Protein AF-A0A316DUQ0-F1 (afdb_monomer_lite)

Sequence (111 aa):
MVVLRRIKASTLMETLVATVLIVIIFMISSMLLNNLFSNSITGNNQRIKEQLHRLQYEYGHHGIKLPYYQDTGDWQYSITKEKKESVNVVV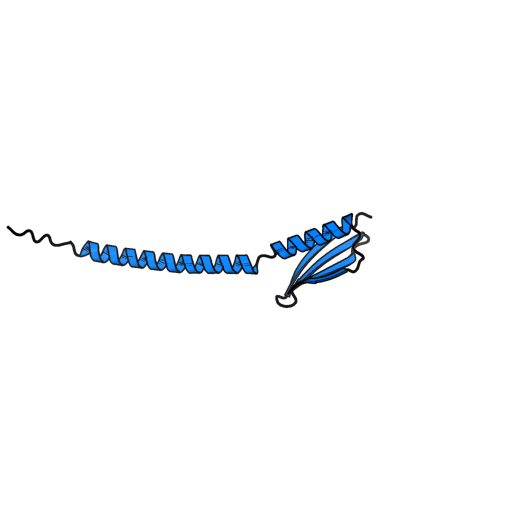FQAMNPITQESITKISVDEE

pLDDT: mean 75.35, std 13.16, range [40.62, 98.25]

Radius of gyration: 29.22 Å; chains: 1; bounding box: 46×26×102 Å

Secondary structure (DSSP, 8-state):
--------HHHHHHHHHHHHHHHHHHHHHHHHHHHHHHHHHHT-THHHHHHHHHHHHHHHHH-PPSSEEEEETTEEEEEEEEEETTEEEEEEEEE-TTT--EEEEEEE---

Foldseek 3Di:
DDDPPDDPVVVVVVVVVVVVVVVVVVVVVVVVVVVVVVCCVVVPCVVVVVVLVVVVVCCVPVPDDPQDWDDDPQKIWTWHWDQDPNFTKIKIKIARPVVRDIDIDIDGPPD

Organism: NCBI:txid429344

Structure (mmCIF, N/CA/C/O backbone):
data_AF-A0A316DUQ0-F1
#
_entry.id   AF-A0A316DUQ0-F1
#
loop_
_atom_site.group_PDB
_atom_site.id
_atom_site.type_symbol
_atom_site.label_atom_id
_atom_site.label_alt_id
_atom_site.label_comp_id
_atom_site.label_asym_id
_atom_site.label_entity_id
_atom_site.label_seq_id
_atom_site.pdbx_PDB_ins_code
_atom_site.Cartn_x
_atom_site.Cartn_y
_atom_site.Cartn_z
_atom_site.occupancy
_atom_site.B_iso_or_equiv
_atom_site.auth_seq_id
_atom_site.auth_comp_id
_atom_site.auth_asym_id
_atom_site.auth_atom_id
_atom_site.pdbx_PDB_model_num
ATOM 1 N N . MET A 1 1 ? 16.693 9.876 -69.306 1.00 46.62 1 MET A N 1
ATOM 2 C CA . MET A 1 1 ? 17.334 10.695 -68.255 1.00 46.62 1 MET A CA 1
ATOM 3 C C . MET A 1 1 ? 16.890 10.133 -66.915 1.00 46.62 1 MET A C 1
ATOM 5 O O . MET A 1 1 ? 15.761 10.361 -66.509 1.00 46.62 1 MET A O 1
ATOM 9 N N . VAL A 1 2 ? 17.704 9.265 -66.314 1.00 47.88 2 VAL A N 1
ATOM 10 C CA . VAL A 1 2 ? 17.322 8.511 -65.110 1.00 47.88 2 VAL A CA 1
ATOM 11 C C . VAL A 1 2 ? 17.927 9.213 -63.902 1.00 47.88 2 VAL A C 1
ATOM 13 O O . VAL A 1 2 ? 19.144 9.325 -63.776 1.00 47.88 2 VAL A O 1
ATOM 16 N N . VAL A 1 3 ? 17.058 9.746 -63.050 1.00 57.59 3 VAL A N 1
ATOM 17 C CA . VAL A 1 3 ? 17.424 10.499 -61.852 1.00 57.59 3 VAL A CA 1
ATOM 18 C C . VAL A 1 3 ? 17.877 9.515 -60.770 1.00 57.59 3 VAL A C 1
ATOM 20 O O . VAL A 1 3 ? 17.058 8.978 -60.032 1.00 57.59 3 VAL A O 1
ATOM 23 N N . LEU A 1 4 ? 19.187 9.287 -60.639 1.00 61.50 4 LEU A N 1
ATOM 24 C CA . LEU A 1 4 ? 19.752 8.700 -59.420 1.00 61.50 4 LEU A CA 1
ATOM 25 C C . LEU A 1 4 ? 19.886 9.794 -58.356 1.00 61.50 4 LEU A C 1
ATOM 27 O O . LEU A 1 4 ? 20.932 10.427 -58.202 1.00 61.50 4 LEU A O 1
ATOM 31 N N . ARG A 1 5 ? 18.805 10.034 -57.609 1.00 64.62 5 ARG A N 1
ATOM 32 C CA . ARG A 1 5 ? 18.829 10.918 -56.441 1.00 64.62 5 ARG A CA 1
ATOM 33 C C . ARG A 1 5 ? 19.463 10.155 -55.274 1.00 64.62 5 ARG A C 1
ATOM 35 O O . ARG A 1 5 ? 18.818 9.315 -54.656 1.00 64.62 5 ARG A O 1
ATOM 42 N N . ARG A 1 6 ? 20.743 10.422 -54.990 1.00 61.50 6 ARG A N 1
ATOM 43 C CA . ARG A 1 6 ? 21.452 9.858 -53.830 1.00 61.50 6 ARG A CA 1
ATOM 44 C C . ARG A 1 6 ? 20.740 10.299 -52.549 1.00 61.50 6 ARG A C 1
ATOM 46 O O . ARG A 1 6 ? 20.730 11.486 -52.226 1.00 61.50 6 ARG A O 1
ATOM 53 N N . ILE A 1 7 ? 20.136 9.355 -51.835 1.00 64.75 7 ILE A N 1
ATOM 54 C CA . ILE A 1 7 ? 19.629 9.590 -50.481 1.00 64.75 7 ILE A CA 1
ATOM 55 C C . ILE A 1 7 ? 20.858 9.921 -49.625 1.00 64.75 7 ILE A C 1
ATOM 57 O O . ILE A 1 7 ? 21.831 9.165 -49.631 1.00 64.75 7 ILE A O 1
ATOM 61 N N . LYS A 1 8 ? 20.880 11.085 -48.964 1.00 64.62 8 LYS A N 1
ATOM 62 C CA . LYS A 1 8 ? 22.001 11.457 -48.089 1.00 64.62 8 LYS A CA 1
ATOM 63 C C . LYS A 1 8 ? 22.088 10.410 -46.977 1.00 64.62 8 LYS A C 1
ATOM 65 O O . LYS A 1 8 ? 21.191 10.335 -46.151 1.00 64.62 8 LYS A O 1
ATOM 70 N N . ALA A 1 9 ? 23.178 9.646 -46.928 1.00 62.84 9 ALA A N 1
ATOM 71 C CA . ALA A 1 9 ? 23.422 8.636 -45.891 1.00 62.84 9 ALA A CA 1
ATOM 72 C C . ALA A 1 9 ? 23.324 9.196 -44.451 1.00 62.84 9 ALA A C 1
ATOM 74 O O . ALA A 1 9 ? 23.053 8.439 -43.523 1.00 62.84 9 ALA A O 1
ATOM 75 N N . SER A 1 10 ? 23.465 10.521 -44.285 1.00 67.88 10 SER A N 1
ATOM 76 C CA . SER A 1 10 ? 23.253 11.246 -43.021 1.00 67.88 10 SER A CA 1
ATOM 77 C C . SER A 1 10 ? 21.899 10.935 -42.376 1.00 67.88 10 SER A C 1
ATOM 79 O O . SER A 1 10 ? 21.850 10.623 -41.192 1.00 67.88 10 SER A O 1
ATOM 81 N N . THR A 1 11 ? 20.808 10.902 -43.154 1.00 79.19 11 THR A N 1
ATOM 82 C CA . THR A 1 11 ? 19.463 10.707 -42.585 1.00 79.19 11 THR A CA 1
ATOM 83 C C . THR A 1 11 ? 19.235 9.284 -42.079 1.00 79.19 11 THR A C 1
ATOM 85 O O . THR A 1 11 ? 18.452 9.088 -41.159 1.00 79.19 11 THR A O 1
ATOM 88 N N . LEU A 1 12 ? 19.927 8.279 -42.632 1.00 82.25 12 LEU A N 1
ATOM 89 C CA . LEU A 1 12 ? 19.794 6.892 -42.171 1.00 82.25 12 LEU A CA 1
ATOM 90 C C . LEU A 1 12 ? 20.389 6.729 -40.768 1.00 82.25 12 LEU A C 1
ATOM 92 O O . LEU A 1 12 ? 19.741 6.173 -39.883 1.00 82.25 12 LEU A O 1
ATOM 96 N N . MET A 1 13 ? 21.585 7.277 -40.550 1.00 87.06 13 MET A N 1
ATOM 97 C CA . MET A 1 13 ? 22.244 7.245 -39.243 1.00 87.06 13 MET A CA 1
ATOM 98 C C . MET A 1 13 ? 21.448 8.019 -38.188 1.00 87.06 13 MET A C 1
ATOM 100 O O . MET A 1 13 ? 21.289 7.535 -37.071 1.00 87.06 13 MET A O 1
ATOM 104 N N . GLU A 1 14 ? 20.880 9.170 -38.554 1.00 87.44 14 GLU A N 1
ATOM 105 C CA . GLU A 1 14 ? 20.006 9.956 -37.674 1.00 87.44 14 GLU A CA 1
ATOM 106 C C . GLU A 1 14 ? 18.750 9.168 -37.264 1.00 87.44 14 GLU A C 1
ATOM 108 O O . GLU A 1 14 ? 18.421 9.101 -36.078 1.00 87.44 14 GLU A O 1
ATOM 113 N N . THR A 1 15 ? 18.082 8.500 -38.215 1.00 90.06 15 THR A N 1
ATOM 114 C CA . THR A 1 15 ? 16.903 7.673 -37.902 1.00 90.06 15 THR A CA 1
ATOM 115 C C . THR A 1 15 ? 17.244 6.464 -37.038 1.00 90.06 15 THR A C 1
ATOM 117 O O . THR A 1 15 ? 16.493 6.146 -36.120 1.00 90.06 15 THR A O 1
ATOM 120 N N . LEU A 1 16 ? 18.396 5.826 -37.264 1.00 92.19 16 LEU A N 1
ATOM 121 C CA . LEU A 1 16 ? 18.847 4.694 -36.458 1.00 92.19 16 LEU A CA 1
ATOM 122 C C . LEU A 1 16 ? 19.057 5.129 -35.005 1.00 92.19 16 LEU A C 1
ATOM 124 O O . LEU A 1 16 ? 18.486 4.529 -34.095 1.00 92.19 16 LEU A O 1
ATOM 128 N N . VAL A 1 17 ? 19.796 6.217 -34.785 1.00 94.88 17 VAL A N 1
ATOM 129 C CA . VAL A 1 17 ? 20.030 6.755 -33.438 1.00 94.88 17 VAL A CA 1
ATOM 130 C C . VAL A 1 17 ? 18.709 7.102 -32.751 1.00 94.88 17 VAL A C 1
ATOM 132 O O . VAL A 1 17 ? 18.501 6.713 -31.603 1.00 94.88 17 VAL A O 1
ATOM 135 N N . ALA A 1 18 ? 17.781 7.753 -33.456 1.00 94.75 18 ALA A N 1
ATOM 136 C CA . ALA A 1 18 ? 16.466 8.078 -32.909 1.00 94.75 18 ALA A CA 1
ATOM 137 C C . ALA A 1 18 ? 15.683 6.821 -32.488 1.00 94.75 18 ALA A C 1
ATOM 139 O O . ALA A 1 18 ? 15.123 6.785 -31.393 1.00 94.75 18 ALA A O 1
ATOM 140 N N . THR A 1 19 ? 15.680 5.765 -33.309 1.00 95.50 19 THR A N 1
ATOM 141 C CA . THR A 1 19 ? 14.996 4.508 -32.957 1.00 95.50 19 THR A CA 1
ATOM 142 C C . THR A 1 19 ? 15.608 3.830 -31.733 1.00 95.50 19 THR A C 1
ATOM 144 O O . THR A 1 19 ? 14.869 3.352 -30.876 1.00 95.50 19 THR A O 1
ATOM 147 N N . VAL A 1 20 ? 16.936 3.852 -31.588 1.00 96.94 20 VAL A N 1
ATOM 148 C CA . VAL A 1 20 ? 17.621 3.301 -30.409 1.00 96.94 20 VAL A CA 1
ATOM 149 C C . VAL A 1 20 ? 17.248 4.082 -29.149 1.00 96.94 20 VAL A C 1
ATOM 151 O O . VAL A 1 20 ? 16.931 3.477 -28.127 1.00 96.94 20 VAL A O 1
ATOM 154 N N . LEU A 1 21 ? 17.210 5.415 -29.227 1.00 97.44 21 LEU A N 1
ATOM 155 C CA . LEU A 1 21 ? 16.780 6.255 -28.107 1.00 97.44 21 LEU A CA 1
ATOM 156 C C . LEU A 1 21 ? 15.334 5.963 -27.695 1.00 97.44 21 LEU A C 1
ATOM 158 O O . LEU A 1 21 ? 15.059 5.832 -26.504 1.00 97.44 21 LEU A O 1
ATOM 162 N N . ILE A 1 22 ? 14.425 5.798 -28.659 1.00 97.19 22 ILE A N 1
ATOM 163 C CA . ILE A 1 22 ? 13.027 5.442 -28.383 1.00 97.19 22 ILE A CA 1
ATOM 164 C C . ILE A 1 22 ? 12.953 4.101 -27.641 1.00 97.19 22 ILE A C 1
ATOM 166 O O . ILE A 1 22 ? 12.278 4.010 -26.617 1.00 97.19 22 ILE A O 1
ATOM 170 N N . VAL A 1 23 ? 13.682 3.078 -28.099 1.00 97.88 23 VAL A N 1
ATOM 171 C CA . VAL A 1 23 ? 13.708 1.756 -27.447 1.00 97.88 23 VAL A CA 1
ATOM 172 C C . VAL A 1 23 ? 14.229 1.846 -26.008 1.00 97.88 23 VAL A C 1
ATOM 174 O O . VAL A 1 23 ? 13.637 1.249 -25.108 1.00 97.88 23 VAL A O 1
ATOM 177 N N . ILE A 1 24 ? 15.289 2.623 -25.767 1.00 98.25 24 ILE A N 1
ATOM 178 C CA . ILE A 1 24 ? 15.845 2.835 -24.420 1.00 98.25 24 ILE A CA 1
ATOM 179 C C . ILE A 1 24 ? 14.814 3.504 -23.506 1.00 98.25 24 ILE A C 1
ATOM 181 O O . ILE A 1 24 ? 14.605 3.046 -22.382 1.00 98.25 24 ILE A O 1
ATOM 185 N N . ILE A 1 25 ? 14.136 4.550 -23.985 1.00 98.19 25 ILE A N 1
ATOM 186 C CA . ILE A 1 25 ? 13.104 5.245 -23.208 1.00 98.19 25 ILE A CA 1
ATOM 187 C C . ILE A 1 25 ? 11.971 4.280 -22.854 1.00 98.19 25 ILE A C 1
ATOM 189 O O . ILE A 1 25 ? 11.601 4.194 -21.687 1.00 98.19 25 ILE A O 1
ATOM 193 N N . PHE A 1 26 ? 11.470 3.498 -23.815 1.00 98.06 26 PHE A N 1
ATOM 194 C CA . PHE A 1 26 ? 10.421 2.507 -23.553 1.00 98.06 26 PHE A CA 1
ATOM 195 C C . PHE A 1 26 ? 10.846 1.455 -22.528 1.00 98.06 26 PHE A C 1
ATOM 197 O O . PHE A 1 26 ? 10.041 1.069 -21.677 1.00 98.06 26 PHE A O 1
ATOM 204 N N . MET A 1 27 ? 12.102 1.011 -22.575 1.00 97.25 27 MET A N 1
ATOM 205 C CA . MET A 1 27 ? 12.640 0.063 -21.605 1.00 97.25 27 MET A CA 1
ATOM 206 C C . MET A 1 27 ? 12.659 0.666 -20.194 1.00 97.25 27 MET A C 1
ATOM 208 O O . MET A 1 27 ? 12.135 0.054 -19.263 1.00 97.25 27 MET A O 1
ATOM 212 N N . ILE A 1 28 ? 13.176 1.891 -20.045 1.00 97.56 28 ILE A N 1
ATOM 213 C CA . ILE A 1 28 ? 13.217 2.603 -18.759 1.00 97.56 28 ILE A CA 1
ATOM 214 C C . ILE A 1 28 ? 11.797 2.860 -18.242 1.00 97.56 28 ILE A C 1
ATOM 216 O O . ILE A 1 28 ? 11.502 2.564 -17.087 1.00 97.56 28 ILE A O 1
ATOM 220 N N . SER A 1 29 ? 10.890 3.352 -19.089 1.00 97.44 29 SER A N 1
ATOM 221 C CA . SER A 1 29 ? 9.491 3.589 -18.721 1.00 97.44 29 SER A CA 1
ATOM 222 C C . SER A 1 29 ? 8.781 2.310 -18.280 1.00 97.44 29 SER A C 1
ATOM 224 O O . SER A 1 29 ? 8.035 2.344 -17.306 1.00 97.44 29 SER A O 1
ATOM 226 N N . SER A 1 30 ? 9.039 1.177 -18.938 1.00 96.75 30 SER A N 1
ATOM 227 C CA . SER A 1 30 ? 8.452 -0.116 -18.560 1.00 96.75 30 SER A CA 1
ATOM 228 C C . SER A 1 30 ? 8.960 -0.589 -17.199 1.00 96.75 30 SER A C 1
ATOM 230 O O . SER A 1 30 ? 8.172 -1.037 -16.369 1.00 96.75 30 SER A O 1
ATOM 232 N N . MET A 1 31 ? 10.261 -0.438 -16.934 1.00 95.31 31 MET A N 1
ATOM 233 C CA . MET A 1 31 ? 10.844 -0.750 -15.625 1.00 95.31 31 MET A CA 1
ATOM 234 C C . MET A 1 31 ? 10.273 0.150 -14.525 1.00 95.31 31 MET A C 1
ATOM 236 O O . MET A 1 31 ? 9.910 -0.340 -13.456 1.00 95.31 31 MET A O 1
ATOM 240 N N . LEU A 1 32 ? 10.146 1.454 -14.788 1.00 94.50 32 LEU A N 1
ATOM 241 C CA . LEU A 1 32 ? 9.533 2.401 -13.857 1.00 94.50 32 LEU A CA 1
ATOM 242 C C . LEU A 1 32 ? 8.075 2.036 -13.571 1.00 94.50 32 LEU A C 1
ATOM 244 O O . LEU A 1 32 ? 7.688 1.969 -12.408 1.00 94.50 32 LEU A O 1
ATOM 248 N N . LEU A 1 33 ? 7.284 1.747 -14.606 1.00 93.38 33 LEU A N 1
ATOM 249 C CA . LEU A 1 33 ? 5.888 1.352 -14.448 1.00 93.38 33 LEU A CA 1
ATOM 250 C C . LEU A 1 33 ? 5.758 0.055 -13.645 1.00 93.38 33 LEU A C 1
ATOM 252 O O . LEU A 1 33 ? 4.923 -0.014 -12.749 1.00 93.38 33 LEU A O 1
ATOM 256 N N . ASN A 1 34 ? 6.602 -0.943 -13.915 1.00 90.94 34 ASN A N 1
ATOM 257 C CA . ASN A 1 34 ? 6.594 -2.205 -13.178 1.00 90.94 34 ASN A CA 1
ATOM 258 C C . ASN A 1 34 ? 6.914 -1.999 -11.691 1.00 90.94 34 ASN A C 1
ATOM 260 O O . ASN A 1 34 ? 6.226 -2.535 -10.826 1.00 90.94 34 ASN A O 1
ATOM 264 N N . ASN A 1 35 ? 7.910 -1.164 -11.387 1.00 86.50 35 ASN A N 1
ATOM 265 C CA . ASN A 1 35 ? 8.254 -0.823 -10.008 1.00 86.50 35 ASN A CA 1
ATOM 266 C C . ASN A 1 35 ? 7.124 -0.060 -9.309 1.00 86.50 35 ASN A C 1
ATOM 268 O O . ASN A 1 35 ? 6.782 -0.378 -8.173 1.00 86.50 35 ASN A O 1
ATOM 272 N N . LEU A 1 36 ? 6.507 0.916 -9.980 1.00 85.25 36 LEU A N 1
ATOM 273 C CA . LEU A 1 36 ? 5.372 1.656 -9.426 1.00 85.25 36 LEU A CA 1
ATOM 274 C C . LEU A 1 36 ? 4.164 0.746 -9.186 1.00 85.25 36 LEU A C 1
ATOM 276 O O . LEU A 1 36 ? 3.529 0.840 -8.140 1.00 85.25 36 LEU A O 1
ATOM 280 N N . PHE A 1 37 ? 3.872 -0.158 -10.119 1.00 82.75 37 PHE A N 1
ATOM 281 C CA . PHE A 1 37 ? 2.780 -1.117 -9.997 1.00 82.75 37 PHE A CA 1
ATOM 282 C C . PHE A 1 37 ? 3.022 -2.108 -8.852 1.00 82.75 37 PHE A C 1
ATOM 284 O O . PHE A 1 37 ? 2.149 -2.286 -8.005 1.00 82.75 37 PHE A O 1
ATOM 291 N N . SER A 1 38 ? 4.229 -2.677 -8.765 1.00 74.12 38 SER A N 1
ATOM 292 C CA . SER A 1 38 ? 4.629 -3.561 -7.665 1.00 74.12 38 SER A CA 1
ATOM 293 C C . SER A 1 38 ? 4.529 -2.851 -6.314 1.00 74.12 38 SER A C 1
ATOM 295 O O . SER A 1 38 ? 3.922 -3.376 -5.386 1.00 74.12 38 SER A O 1
ATOM 297 N N . ASN A 1 39 ? 5.051 -1.628 -6.204 1.00 71.00 39 ASN A N 1
ATOM 298 C CA . ASN A 1 39 ? 4.985 -0.854 -4.964 1.00 71.00 39 ASN A CA 1
ATOM 299 C C . ASN A 1 39 ? 3.550 -0.450 -4.603 1.00 71.00 39 ASN A C 1
ATOM 301 O O . ASN A 1 39 ? 3.195 -0.443 -3.428 1.00 71.00 39 ASN A O 1
ATOM 305 N N . SER A 1 40 ? 2.707 -0.147 -5.594 1.00 69.00 40 SER A N 1
ATOM 306 C CA . SER A 1 40 ? 1.295 0.164 -5.361 1.00 69.00 40 SER A CA 1
ATOM 307 C C . SER A 1 40 ? 0.496 -1.049 -4.893 1.00 69.00 40 SER A C 1
ATOM 309 O O . SER A 1 40 ? -0.472 -0.858 -4.165 1.00 69.00 40 SER A O 1
ATOM 311 N N . ILE A 1 41 ? 0.847 -2.267 -5.315 1.00 62.59 41 ILE A N 1
ATOM 312 C CA . ILE A 1 41 ? 0.170 -3.498 -4.881 1.00 62.59 41 ILE A CA 1
ATOM 313 C C . ILE A 1 41 ? 0.648 -3.909 -3.491 1.00 62.59 41 ILE A C 1
ATOM 315 O O . ILE A 1 41 ? -0.183 -4.160 -2.621 1.00 62.59 41 ILE A O 1
ATOM 319 N N . THR A 1 42 ? 1.962 -3.929 -3.262 1.00 61.09 42 THR A N 1
ATOM 320 C CA . THR A 1 42 ? 2.539 -4.322 -1.970 1.00 61.09 42 THR A CA 1
ATOM 321 C C . THR A 1 42 ? 2.231 -3.299 -0.876 1.00 61.09 42 THR A C 1
ATOM 323 O O . THR A 1 42 ? 1.946 -3.677 0.250 1.00 61.09 42 THR A O 1
ATOM 326 N N . GLY A 1 43 ? 2.207 -2.004 -1.207 1.00 57.62 43 GLY A N 1
ATOM 327 C CA . GLY A 1 43 ? 1.880 -0.927 -0.271 1.00 57.62 43 GLY A CA 1
ATOM 328 C C . GLY A 1 43 ? 0.383 -0.663 -0.090 1.00 57.62 43 GLY A C 1
ATOM 329 O O . GLY A 1 43 ? 0.024 0.317 0.570 1.00 57.62 43 GLY A O 1
ATOM 330 N N . ASN A 1 44 ? -0.510 -1.479 -0.672 1.00 59.19 44 ASN A N 1
ATOM 331 C CA . ASN A 1 44 ? -1.954 -1.255 -0.599 1.00 59.19 44 ASN A CA 1
ATOM 332 C C . ASN A 1 44 ? -2.548 -1.665 0.760 1.00 59.19 44 ASN A C 1
ATOM 334 O O . ASN A 1 44 ? -3.524 -2.414 0.849 1.00 59.19 44 ASN A O 1
ATOM 338 N N . ASN A 1 45 ? -2.022 -1.081 1.838 1.00 67.12 45 ASN A N 1
ATOM 339 C CA . ASN A 1 45 ? -2.590 -1.145 3.183 1.00 67.12 45 ASN A CA 1
ATOM 340 C C . ASN A 1 45 ? -3.963 -0.450 3.248 1.00 67.12 45 ASN A C 1
ATOM 342 O O . ASN A 1 45 ? -4.560 -0.396 4.316 1.00 67.12 45 ASN A O 1
ATOM 346 N N . GLN A 1 46 ? -4.487 0.076 2.130 1.00 69.31 46 GLN A N 1
ATOM 347 C CA . GLN A 1 46 ? -5.838 0.624 2.012 1.00 69.31 46 GLN A CA 1
ATOM 348 C C . GLN A 1 46 ? -6.887 -0.399 2.447 1.00 69.31 46 GLN A C 1
ATOM 350 O O . GLN A 1 46 ? -7.707 -0.085 3.298 1.00 69.31 46 GLN A O 1
ATOM 355 N N . ARG A 1 47 ? -6.813 -1.646 1.959 1.00 73.38 47 ARG A N 1
ATOM 356 C CA . ARG A 1 47 ? -7.754 -2.707 2.367 1.00 73.38 47 ARG A CA 1
ATOM 357 C C . ARG A 1 47 ? -7.680 -3.000 3.865 1.00 73.38 47 ARG A C 1
ATOM 359 O O . ARG A 1 47 ? -8.707 -3.198 4.507 1.00 73.38 47 ARG A O 1
ATOM 366 N N . ILE A 1 48 ? -6.472 -2.988 4.426 1.00 75.00 48 ILE A N 1
ATOM 367 C CA . ILE A 1 48 ? -6.249 -3.212 5.860 1.00 75.00 48 ILE A CA 1
ATOM 368 C C . ILE A 1 48 ? -6.790 -2.038 6.679 1.00 75.00 48 ILE A C 1
ATOM 370 O O . ILE A 1 48 ? -7.468 -2.252 7.680 1.00 75.00 48 ILE A O 1
ATOM 374 N N . LYS A 1 49 ? -6.561 -0.801 6.223 1.00 74.81 49 LYS A N 1
ATOM 375 C CA . LYS A 1 49 ? -7.102 0.423 6.826 1.00 74.81 49 LYS A CA 1
ATOM 376 C C . LYS A 1 49 ? -8.626 0.449 6.764 1.00 74.81 49 LYS A C 1
ATOM 378 O O . LYS A 1 49 ? -9.244 0.769 7.770 1.00 74.81 49 LYS A O 1
ATOM 383 N N . GLU A 1 50 ? -9.228 0.100 5.631 1.00 80.50 50 GLU A N 1
ATOM 384 C CA . GLU A 1 50 ? -10.683 0.004 5.461 1.00 80.50 50 GLU A CA 1
ATOM 385 C C . GLU A 1 50 ? -11.291 -1.024 6.420 1.00 80.50 50 GLU A C 1
ATOM 387 O O . GLU A 1 50 ? -12.270 -0.720 7.100 1.00 80.50 50 GLU A O 1
ATOM 392 N N . GLN A 1 51 ? -10.678 -2.206 6.552 1.00 79.62 51 GLN A N 1
ATOM 393 C CA . GLN A 1 51 ? -11.096 -3.204 7.543 1.00 79.62 51 GLN A CA 1
ATOM 394 C C . GLN A 1 51 ? -10.972 -2.675 8.976 1.00 79.62 51 GLN A C 1
ATOM 396 O O . GLN A 1 51 ? -11.908 -2.807 9.760 1.00 79.62 51 GLN A O 1
ATOM 401 N N . LEU A 1 52 ? -9.863 -2.008 9.311 1.00 80.38 52 LEU A N 1
ATOM 402 C CA . LEU A 1 52 ? -9.664 -1.417 10.636 1.00 80.38 52 LEU A CA 1
ATOM 403 C C . LEU A 1 52 ? -10.704 -0.323 10.936 1.00 80.38 52 LEU A C 1
ATOM 405 O O . LEU A 1 52 ? -11.232 -0.256 12.041 1.00 80.38 5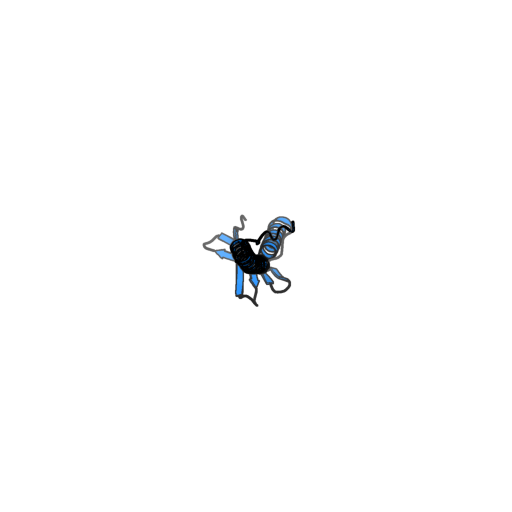2 LEU A O 1
ATOM 409 N N . HIS A 1 53 ? -11.047 0.499 9.940 1.00 83.00 53 HIS A N 1
ATOM 410 C CA . HIS A 1 53 ? -12.114 1.496 10.031 1.00 83.00 53 HIS A CA 1
ATOM 411 C C . HIS A 1 53 ? -13.486 0.858 10.245 1.00 83.00 53 HIS A C 1
ATOM 413 O O . HIS A 1 53 ? -14.269 1.344 11.059 1.00 83.00 53 HIS A O 1
ATOM 419 N N . ARG A 1 54 ? -13.767 -0.252 9.557 1.00 82.69 54 ARG A N 1
ATOM 420 C CA . ARG A 1 54 ? -14.997 -1.013 9.764 1.00 82.69 54 ARG A CA 1
ATOM 421 C C . ARG A 1 54 ? -15.076 -1.562 11.189 1.00 82.69 54 ARG A C 1
ATOM 423 O O . ARG A 1 54 ? -16.095 -1.378 11.840 1.00 82.69 54 ARG A O 1
ATOM 430 N N . LEU A 1 55 ? -14.003 -2.171 11.690 1.00 80.69 55 LEU A N 1
ATOM 431 C CA . LEU A 1 55 ? -13.920 -2.687 13.063 1.00 80.69 55 LEU A CA 1
ATOM 432 C C . LEU A 1 55 ? -14.115 -1.578 14.110 1.00 80.69 55 LEU A C 1
ATOM 434 O O . LEU A 1 55 ? -14.799 -1.789 15.109 1.00 80.69 55 LEU A O 1
ATOM 438 N N . GLN A 1 56 ? -13.577 -0.382 13.860 1.00 79.81 56 GLN A N 1
ATOM 439 C CA . GLN A 1 56 ? -13.780 0.790 14.716 1.00 79.81 56 GLN A CA 1
ATOM 440 C C . GLN A 1 56 ? -15.250 1.238 14.748 1.00 79.81 56 GLN A C 1
ATOM 442 O O . GLN A 1 56 ? -15.786 1.529 15.816 1.00 79.81 56 GLN A O 1
ATOM 447 N N . TYR A 1 57 ? -15.914 1.258 13.590 1.00 82.50 57 TYR A N 1
ATOM 448 C CA . TYR A 1 57 ? -17.334 1.599 13.488 1.00 82.50 57 TYR A CA 1
ATOM 449 C C . TYR A 1 57 ? -18.229 0.570 14.196 1.00 82.50 57 TYR A C 1
ATOM 451 O O . TYR A 1 57 ? -19.105 0.931 14.977 1.00 82.50 57 TYR A O 1
ATOM 459 N N . GLU A 1 58 ? -17.966 -0.719 13.979 1.00 80.19 58 GLU A N 1
ATOM 460 C CA . GLU A 1 58 ? -18.688 -1.823 14.622 1.00 80.19 58 GLU A CA 1
ATOM 461 C C . GLU A 1 58 ? -18.512 -1.810 16.152 1.00 80.19 58 GLU A C 1
ATOM 463 O O . GLU A 1 58 ? -19.467 -2.075 16.881 1.00 80.19 58 GLU A O 1
ATOM 468 N N . TYR A 1 59 ? -17.329 -1.439 16.660 1.00 78.81 59 TYR A N 1
ATOM 469 C CA . TYR A 1 59 ? -17.116 -1.250 18.098 1.00 78.81 59 TYR A CA 1
ATOM 470 C C . TYR A 1 59 ? -18.020 -0.149 18.670 1.00 78.81 59 TYR A C 1
ATOM 472 O O . TYR A 1 59 ? -18.702 -0.380 19.666 1.00 78.81 59 TYR A O 1
ATOM 480 N N . GLY A 1 60 ? -18.079 1.014 18.013 1.00 73.69 60 GLY A N 1
ATOM 481 C CA . GLY A 1 60 ? -18.854 2.159 18.495 1.00 73.69 60 GLY A CA 1
ATOM 482 C C . GLY A 1 60 ? -20.374 2.031 18.348 1.00 73.69 60 GLY A C 1
ATOM 483 O O . GLY A 1 60 ? -21.089 2.843 18.926 1.00 73.69 60 GLY A O 1
ATOM 484 N N . HIS A 1 61 ? -20.891 1.098 17.539 1.00 75.56 61 HIS A N 1
ATOM 485 C CA . HIS A 1 61 ? -22.333 1.011 17.234 1.00 75.56 61 HIS A CA 1
ATOM 486 C C . HIS A 1 61 ? -22.964 -0.358 17.519 1.00 75.56 61 HIS A C 1
ATOM 488 O O . HIS A 1 61 ? -24.149 -0.415 17.843 1.00 75.56 61 HIS A O 1
ATOM 494 N N . HIS A 1 62 ? -22.210 -1.457 17.428 1.00 64.00 62 HIS A N 1
ATOM 495 C CA . HIS A 1 62 ? -22.754 -2.818 17.544 1.00 64.00 62 HIS A CA 1
ATOM 496 C C . HIS A 1 62 ? -22.135 -3.644 18.676 1.00 64.00 62 HIS A C 1
ATOM 498 O O . HIS A 1 62 ? -22.468 -4.819 18.825 1.00 64.00 62 HIS A O 1
ATOM 504 N N . GLY A 1 63 ? -21.287 -3.035 19.513 1.00 65.69 63 GLY A N 1
ATOM 505 C CA . GLY A 1 63 ? -20.795 -3.657 20.739 1.00 65.69 63 GLY A CA 1
ATOM 506 C C . GLY A 1 63 ? -19.963 -4.905 20.462 1.00 65.69 63 GLY A C 1
ATOM 507 O O . GLY A 1 63 ? -20.324 -6.013 20.867 1.00 65.69 63 GLY A O 1
ATOM 508 N N . ILE A 1 64 ? -18.829 -4.739 19.777 1.00 70.31 64 ILE A N 1
ATOM 509 C CA . ILE A 1 64 ? -17.824 -5.805 19.714 1.00 70.31 64 ILE A CA 1
ATOM 510 C C . ILE A 1 64 ? -17.377 -6.120 21.148 1.00 70.31 64 ILE A C 1
ATOM 512 O O . ILE A 1 64 ? -16.911 -5.242 21.877 1.00 70.31 64 ILE A O 1
ATOM 516 N N . LYS A 1 65 ? -17.500 -7.389 21.553 1.00 70.69 65 LYS A N 1
ATOM 517 C CA . LYS A 1 65 ? -16.980 -7.856 22.842 1.00 70.69 65 LYS A CA 1
ATOM 518 C C . LYS A 1 65 ? -15.461 -7.888 22.781 1.00 70.69 65 LYS A C 1
ATOM 520 O O . LYS A 1 65 ? -14.881 -8.606 21.973 1.00 70.69 65 LYS A O 1
ATOM 525 N N . LEU A 1 66 ? -14.840 -7.105 23.649 1.00 75.19 66 LEU A N 1
ATOM 526 C CA . LEU A 1 66 ? -13.396 -7.070 23.814 1.00 75.19 66 LEU A CA 1
ATOM 527 C C . LEU A 1 66 ? -12.943 -8.145 24.821 1.00 75.19 66 LEU A C 1
ATOM 529 O O . LEU A 1 66 ? -13.661 -8.389 25.794 1.00 75.19 66 LEU A O 1
ATOM 533 N N . PRO A 1 67 ? -11.750 -8.740 24.648 1.00 79.12 67 PRO A N 1
ATOM 534 C CA . PRO A 1 67 ? -10.840 -8.554 23.519 1.00 79.12 67 PRO A CA 1
ATOM 535 C C . PRO A 1 67 ? -11.342 -9.280 22.263 1.00 79.12 67 PRO A C 1
ATOM 537 O O . PRO A 1 67 ? -11.895 -10.376 22.347 1.00 79.12 67 PRO A O 1
ATOM 540 N N . TYR A 1 68 ? -11.138 -8.665 21.099 1.00 78.31 68 TYR A N 1
ATOM 541 C CA . TYR A 1 68 ? -11.543 -9.232 19.812 1.00 78.31 68 TYR A CA 1
ATOM 542 C C . TYR A 1 68 ? -10.315 -9.567 18.975 1.00 78.31 68 TYR A C 1
ATOM 544 O O . TYR A 1 68 ? -9.440 -8.719 18.795 1.00 78.31 68 TYR A O 1
ATOM 552 N N . TYR A 1 69 ? -10.277 -10.789 18.449 1.00 80.94 69 TYR A N 1
ATOM 553 C CA . TYR A 1 69 ? -9.208 -11.276 17.586 1.00 80.94 69 TYR A CA 1
ATOM 554 C C . TYR A 1 69 ? -9.806 -11.830 16.303 1.00 80.94 69 TYR A C 1
ATOM 556 O O . TYR A 1 69 ? -10.772 -12.594 16.343 1.00 80.94 69 TYR A O 1
ATOM 564 N N . GLN A 1 70 ? -9.229 -11.450 15.171 1.00 78.12 70 GLN A N 1
ATOM 565 C CA . GLN A 1 70 ? -9.657 -11.940 13.872 1.00 78.12 70 GLN A CA 1
ATOM 566 C C . GLN A 1 70 ? -8.468 -12.089 12.938 1.00 78.12 70 GLN A C 1
ATOM 568 O O . GLN A 1 70 ? -7.756 -11.126 12.680 1.00 78.12 70 GLN A O 1
ATOM 573 N N . ASP A 1 71 ? -8.314 -13.276 12.365 1.00 77.19 71 ASP A N 1
ATOM 574 C CA . ASP A 1 71 ? -7.343 -13.528 11.307 1.00 77.19 71 ASP A CA 1
ATOM 575 C C . ASP A 1 71 ? -8.038 -13.399 9.947 1.00 77.19 71 ASP A C 1
ATOM 577 O O . ASP A 1 71 ? -9.127 -13.934 9.722 1.00 77.19 71 ASP A O 1
ATOM 581 N N . THR A 1 72 ? -7.448 -12.646 9.024 1.00 71.81 72 THR A N 1
ATOM 582 C CA . THR A 1 72 ? -7.935 -12.524 7.646 1.00 71.81 72 THR A CA 1
ATOM 583 C C . THR A 1 72 ? -6.756 -12.579 6.688 1.00 71.81 72 THR A C 1
ATOM 585 O O . THR A 1 72 ? -6.037 -11.598 6.496 1.00 71.81 72 THR A O 1
ATOM 588 N N . GLY A 1 73 ? -6.578 -13.746 6.062 1.00 73.88 73 GLY A N 1
ATOM 589 C CA . GLY A 1 73 ? -5.440 -14.011 5.184 1.00 73.88 73 GLY A CA 1
ATOM 590 C C . GLY A 1 73 ? -4.128 -13.918 5.960 1.00 73.88 73 GLY A C 1
ATOM 591 O O . GLY A 1 73 ? -3.983 -14.556 6.996 1.00 73.88 73 GLY A O 1
ATOM 592 N N . ASP A 1 74 ? -3.211 -13.084 5.476 1.00 73.50 74 ASP A N 1
ATOM 593 C CA . ASP A 1 74 ? -1.890 -12.874 6.080 1.00 73.50 74 ASP A CA 1
ATOM 594 C C . ASP A 1 74 ? -1.884 -11.813 7.197 1.00 73.50 74 ASP A C 1
ATOM 596 O O . ASP A 1 74 ? -0.817 -11.394 7.635 1.00 73.50 74 ASP A O 1
ATOM 600 N N . TRP A 1 75 ? -3.049 -11.324 7.634 1.00 73.62 75 TRP A N 1
ATOM 601 C CA . TRP A 1 75 ? -3.164 -10.258 8.634 1.00 73.62 75 TRP A CA 1
ATOM 602 C C . TRP A 1 75 ? -3.976 -10.704 9.848 1.00 73.62 75 TRP A C 1
ATOM 604 O O . TRP A 1 75 ? -5.070 -11.253 9.716 1.00 73.62 75 TRP A O 1
ATOM 614 N N . GLN A 1 76 ? -3.451 -10.401 11.031 1.00 78.56 76 GLN A N 1
ATOM 615 C CA . GLN A 1 76 ? -4.074 -10.648 12.326 1.00 78.56 76 GLN A CA 1
ATOM 616 C C . GLN A 1 76 ? -4.538 -9.323 12.919 1.00 78.56 76 GLN A C 1
ATOM 618 O O . GLN A 1 76 ? -3.747 -8.395 13.087 1.00 78.56 76 GLN A O 1
ATOM 623 N N . TYR A 1 77 ? -5.819 -9.227 13.241 1.00 81.31 77 TYR A N 1
ATOM 624 C CA . TYR A 1 77 ? -6.427 -8.059 13.857 1.00 81.31 77 TYR A CA 1
ATOM 625 C C . TYR A 1 77 ? -6.658 -8.331 15.339 1.00 81.31 77 TYR A C 1
ATOM 627 O O . TYR A 1 77 ? -7.248 -9.350 15.698 1.00 81.31 77 TYR A O 1
ATOM 635 N N . SER A 1 78 ? -6.237 -7.408 16.198 1.00 80.38 78 SER A N 1
ATOM 636 C CA . SER A 1 78 ? -6.496 -7.448 17.635 1.00 80.38 78 SER A CA 1
ATOM 637 C C . SER A 1 78 ? -7.074 -6.124 18.111 1.00 80.38 78 SER A C 1
ATOM 639 O O . SER A 1 78 ? -6.525 -5.058 17.826 1.00 80.38 78 SER A O 1
ATOM 641 N N . ILE A 1 79 ? -8.170 -6.199 18.862 1.00 81.50 79 ILE A N 1
ATOM 642 C CA . ILE A 1 79 ? -8.789 -5.054 19.521 1.00 81.50 79 ILE A CA 1
ATOM 643 C C . ILE A 1 79 ? -8.751 -5.291 21.024 1.00 81.50 79 ILE A C 1
ATOM 645 O O . ILE A 1 79 ? -9.365 -6.236 21.530 1.00 81.50 79 ILE A O 1
ATOM 649 N N . THR A 1 80 ? -8.029 -4.433 21.737 1.00 77.88 80 THR A N 1
ATOM 650 C CA . THR A 1 80 ? -7.809 -4.544 23.182 1.00 77.88 80 THR A CA 1
ATOM 651 C C . THR A 1 80 ? -8.086 -3.216 23.879 1.00 77.88 80 THR A C 1
ATOM 653 O O . THR A 1 80 ? -7.847 -2.142 23.332 1.00 77.88 80 THR A O 1
ATOM 656 N N . LYS A 1 81 ? -8.611 -3.288 25.106 1.00 76.88 81 LYS A N 1
ATOM 657 C CA . LYS A 1 81 ? -8.688 -2.138 26.014 1.00 76.88 81 LYS A CA 1
ATOM 658 C C . LYS A 1 81 ? -7.378 -2.047 26.782 1.00 76.88 81 LYS A C 1
ATOM 660 O O . LYS A 1 81 ? -7.003 -2.994 27.469 1.00 76.88 81 LYS A O 1
ATOM 665 N N . GLU A 1 82 ? -6.706 -0.910 26.681 1.00 75.38 82 GLU A N 1
ATOM 666 C CA . GLU A 1 82 ? -5.524 -0.594 27.474 1.00 75.38 82 GLU A CA 1
ATOM 667 C C . GLU A 1 82 ? -5.780 0.653 28.316 1.00 75.38 82 GLU A C 1
ATOM 669 O O . GLU A 1 82 ? -6.536 1.546 27.939 1.00 75.38 82 GLU A O 1
ATOM 674 N N . LYS A 1 83 ? -5.133 0.723 29.479 1.00 68.44 83 LYS A N 1
ATOM 675 C CA . LYS A 1 83 ? -5.180 1.902 30.340 1.00 68.44 83 LYS A CA 1
ATOM 676 C C . LYS A 1 83 ? -3.889 2.685 30.142 1.00 68.44 83 LYS A C 1
ATOM 678 O O . LYS A 1 83 ? -2.855 2.311 30.695 1.00 68.44 83 LYS A O 1
ATOM 683 N N . LYS A 1 84 ? -3.939 3.762 29.355 1.00 62.22 84 LYS A N 1
ATOM 684 C CA . LYS A 1 84 ? -2.811 4.691 29.197 1.00 62.22 84 LYS A CA 1
ATOM 685 C C . LYS A 1 84 ? -3.049 5.928 30.047 1.00 62.22 84 LYS A C 1
ATOM 687 O O . LYS A 1 84 ? -4.067 6.588 29.895 1.00 62.22 84 LYS A O 1
ATOM 692 N N . GLU A 1 85 ? -2.113 6.213 30.952 1.00 60.56 85 GLU A N 1
ATOM 693 C CA . GLU A 1 85 ? -2.055 7.466 31.725 1.00 60.56 85 GLU A CA 1
ATOM 694 C C . GLU A 1 85 ? -3.389 7.883 32.378 1.00 60.56 85 GLU A C 1
ATOM 696 O O . GLU A 1 85 ? -3.697 9.062 32.504 1.00 60.56 85 GLU A O 1
ATOM 701 N N . SER A 1 86 ? -4.155 6.901 32.869 1.00 63.34 86 SER A N 1
ATOM 702 C CA . SER A 1 86 ? -5.453 7.069 33.556 1.00 63.34 86 SER A CA 1
ATOM 703 C C . SER A 1 86 ? -6.692 7.219 32.665 1.00 63.34 86 SER A C 1
ATOM 705 O O . SER A 1 86 ? -7.783 7.364 33.209 1.00 63.34 86 SER A O 1
ATOM 707 N N . VAL A 1 87 ? -6.561 7.086 31.343 1.00 66.50 87 VAL A N 1
ATOM 708 C CA . VAL A 1 87 ? -7.683 7.067 30.390 1.00 66.50 87 VAL A CA 1
ATOM 709 C C . VAL A 1 87 ? -7.840 5.661 29.802 1.00 66.50 87 VAL A C 1
ATOM 711 O O . VAL A 1 87 ? -6.849 4.992 29.484 1.00 66.50 87 VAL A O 1
ATOM 714 N N . ASN A 1 88 ? -9.084 5.188 29.686 1.00 72.50 88 ASN A N 1
ATOM 715 C CA . ASN A 1 88 ? -9.388 3.947 28.979 1.00 72.50 88 ASN A CA 1
ATOM 716 C C . ASN A 1 88 ? -9.252 4.207 27.474 1.00 72.50 88 ASN A C 1
ATOM 718 O O . ASN A 1 88 ? -9.906 5.088 26.923 1.00 72.50 88 ASN A O 1
ATOM 722 N N . VAL A 1 89 ? -8.375 3.464 26.803 1.00 75.31 89 VAL A N 1
ATOM 723 C CA . VAL A 1 89 ? -8.193 3.563 25.352 1.00 75.31 89 VAL A CA 1
ATOM 724 C C . VAL A 1 89 ? -8.424 2.210 24.705 1.00 75.31 89 VAL A C 1
ATOM 726 O O . VAL A 1 89 ? -8.075 1.166 25.259 1.00 75.31 89 VAL A O 1
ATOM 729 N N . VAL A 1 90 ? -9.001 2.227 23.509 1.00 77.31 90 VAL A N 1
ATOM 730 C CA . VAL A 1 90 ? -9.187 1.030 22.692 1.00 77.31 90 VAL A CA 1
ATOM 731 C C . VAL A 1 90 ? -8.138 1.037 21.596 1.00 77.31 90 VAL A C 1
ATOM 733 O O . VAL A 1 90 ? -8.079 1.939 20.753 1.00 77.31 90 VAL A O 1
ATOM 736 N N . VAL A 1 91 ? -7.279 0.027 21.633 1.00 77.50 91 VAL A N 1
ATOM 737 C CA . VAL A 1 91 ? -6.194 -0.175 20.683 1.00 77.50 91 VAL A CA 1
ATOM 738 C C . VAL A 1 91 ? -6.688 -1.128 19.605 1.00 77.50 91 VAL A C 1
ATOM 740 O O . VAL A 1 91 ? -7.036 -2.270 19.886 1.00 77.50 91 VAL A O 1
ATOM 743 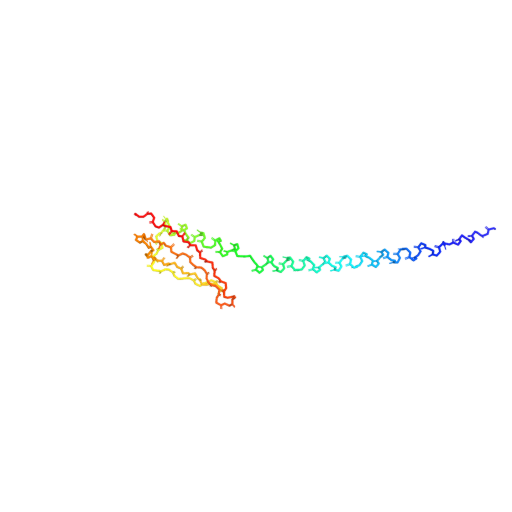N N . PHE A 1 92 ? -6.718 -0.645 18.367 1.00 79.44 92 PHE A N 1
ATOM 744 C CA . PHE A 1 92 ? -7.016 -1.421 17.171 1.00 79.44 92 PHE A CA 1
ATOM 745 C C . PHE A 1 92 ? -5.702 -1.674 16.440 1.00 79.44 92 PHE A C 1
ATOM 747 O O . PHE A 1 92 ? -5.082 -0.743 15.920 1.00 79.44 92 PHE A O 1
ATOM 754 N N . GLN A 1 93 ? -5.268 -2.924 16.389 1.00 76.62 93 GLN A N 1
ATOM 755 C CA . GLN A 1 93 ? -4.002 -3.306 15.781 1.00 76.62 93 GLN A CA 1
ATOM 756 C C . GLN A 1 93 ? -4.239 -4.326 14.673 1.00 76.62 93 GLN A C 1
ATOM 758 O O . GLN A 1 93 ? -5.018 -5.259 14.835 1.00 76.62 93 GLN A O 1
ATOM 763 N N . ALA A 1 94 ? -3.560 -4.136 13.546 1.00 77.50 94 ALA A N 1
ATOM 764 C CA . ALA A 1 94 ? -3.426 -5.120 12.484 1.00 77.50 94 ALA A CA 1
ATOM 765 C C . ALA A 1 94 ? -1.941 -5.461 12.337 1.00 77.50 94 ALA A C 1
ATOM 767 O O . ALA A 1 94 ? -1.122 -4.561 12.149 1.00 77.50 94 ALA A O 1
ATOM 768 N N . MET A 1 95 ? -1.589 -6.737 12.440 1.00 75.12 95 MET A N 1
ATOM 769 C CA . MET A 1 95 ? -0.222 -7.237 12.337 1.00 75.12 95 MET A CA 1
ATOM 770 C C . MET A 1 95 ? -0.137 -8.278 11.230 1.00 75.12 95 MET A C 1
ATOM 772 O O . MET A 1 95 ? -0.931 -9.215 11.199 1.00 75.12 95 MET A O 1
ATOM 776 N N . ASN A 1 96 ? 0.840 -8.137 10.342 1.00 71.44 96 ASN A N 1
ATOM 777 C CA . ASN A 1 96 ? 1.173 -9.168 9.376 1.00 71.44 96 ASN A CA 1
ATOM 778 C C . ASN A 1 96 ? 2.375 -9.979 9.896 1.00 71.44 96 ASN A C 1
ATOM 780 O O . ASN A 1 96 ? 3.493 -9.457 9.913 1.00 71.44 96 ASN A O 1
ATOM 784 N N . PRO A 1 97 ? 2.192 -11.239 10.327 1.00 64.25 97 PRO A N 1
ATOM 785 C CA . PRO A 1 97 ? 3.292 -12.066 10.821 1.00 64.25 97 PRO A CA 1
ATOM 786 C C . PRO A 1 97 ? 4.336 -12.415 9.746 1.00 64.25 97 PRO A C 1
ATOM 788 O O . PRO A 1 97 ? 5.454 -12.782 10.096 1.00 64.25 97 PRO A O 1
ATOM 791 N N . ILE A 1 98 ? 4.004 -12.290 8.455 1.00 63.06 98 ILE A N 1
ATOM 792 C CA . ILE A 1 98 ? 4.891 -12.619 7.329 1.00 63.06 98 ILE A CA 1
ATOM 793 C C . ILE A 1 98 ? 5.807 -11.440 6.988 1.00 63.06 98 ILE A C 1
ATOM 795 O O . ILE A 1 98 ? 7.007 -11.627 6.797 1.00 63.06 98 ILE A O 1
ATOM 799 N N . THR A 1 99 ? 5.262 -10.223 6.919 1.00 60.16 99 THR A N 1
ATOM 800 C CA . THR A 1 99 ? 6.030 -9.017 6.553 1.00 60.16 99 THR A CA 1
ATOM 801 C C . THR A 1 99 ? 6.562 -8.241 7.759 1.00 60.16 99 THR A C 1
ATOM 803 O O . THR A 1 99 ? 7.322 -7.294 7.574 1.00 60.16 99 THR A O 1
ATOM 806 N N . GLN A 1 100 ? 6.178 -8.627 8.985 1.00 62.81 100 GLN A N 1
ATOM 807 C CA . GLN A 1 100 ? 6.427 -7.892 10.238 1.00 62.81 100 GLN A CA 1
ATOM 808 C C . GLN A 1 100 ? 5.875 -6.455 10.246 1.00 62.81 100 GLN A C 1
ATOM 810 O O . GLN A 1 100 ? 6.181 -5.667 11.143 1.00 62.81 100 GLN A O 1
ATOM 815 N N . GLU A 1 101 ? 5.028 -6.100 9.279 1.00 60.88 101 GLU A N 1
ATOM 816 C CA . GLU A 1 101 ? 4.361 -4.806 9.262 1.00 60.88 101 GLU A CA 1
ATOM 817 C C . GLU A 1 101 ? 3.223 -4.782 10.286 1.00 60.88 101 GLU A C 1
ATOM 819 O O . GLU A 1 101 ? 2.424 -5.716 10.391 1.00 60.88 101 GLU A O 1
ATOM 824 N N . SER A 1 102 ? 3.128 -3.686 11.039 1.00 58.91 102 SER A N 1
ATOM 825 C CA . SER A 1 10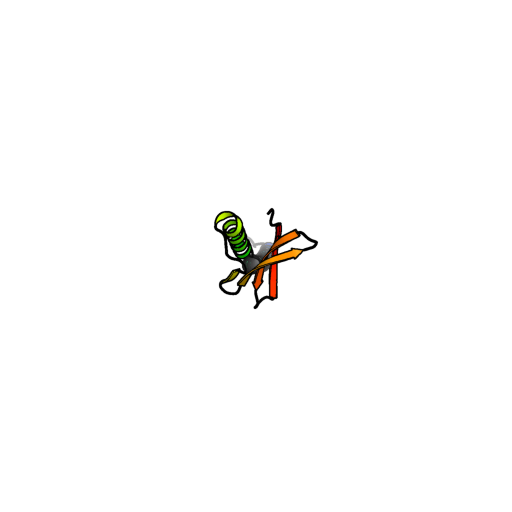2 ? 2.029 -3.455 11.972 1.00 58.91 102 SER A CA 1
ATOM 826 C C . SER A 1 102 ? 1.430 -2.070 11.769 1.00 58.91 102 SER A C 1
ATOM 828 O O . SER A 1 102 ? 2.132 -1.079 11.565 1.00 58.91 102 SER A O 1
ATOM 830 N N . ILE A 1 103 ? 0.102 -2.008 11.800 1.00 68.31 103 ILE A N 1
ATOM 831 C CA . ILE A 1 103 ? -0.664 -0.768 11.751 1.00 68.31 103 ILE A CA 1
ATOM 832 C C . ILE A 1 103 ? -1.476 -0.703 13.033 1.00 68.31 103 ILE A C 1
ATOM 834 O O . ILE A 1 103 ? -2.381 -1.510 13.245 1.00 68.31 103 ILE A O 1
ATOM 838 N N . THR A 1 104 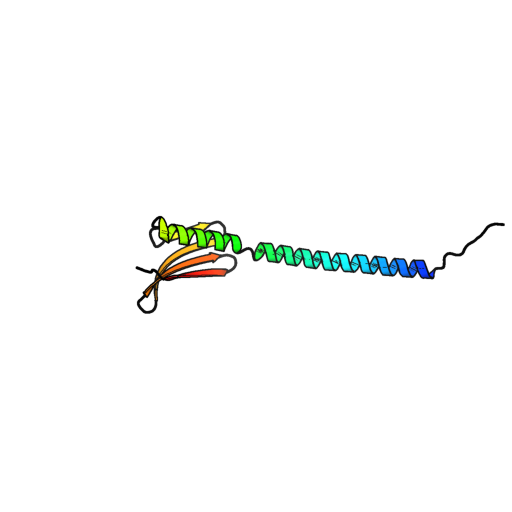? -1.171 0.288 13.863 1.00 68.38 104 THR A N 1
ATOM 839 C CA . THR A 1 104 ? -1.886 0.527 15.116 1.00 68.38 104 THR A CA 1
ATOM 840 C C . THR A 1 104 ? -2.667 1.827 15.012 1.00 68.38 104 THR A C 1
ATOM 842 O O . THR A 1 104 ? -2.113 2.875 14.678 1.00 68.38 104 THR A O 1
ATOM 845 N N . LYS A 1 105 ? -3.962 1.770 15.318 1.00 71.94 105 LYS A N 1
ATOM 846 C CA . LYS A 1 105 ? -4.799 2.940 15.575 1.00 71.94 105 LYS A CA 1
ATOM 847 C C . LYS A 1 105 ? -5.307 2.894 17.004 1.00 71.94 105 LYS A C 1
ATOM 849 O O . LYS A 1 105 ? -5.768 1.864 17.479 1.00 71.94 105 LYS A O 1
ATOM 854 N N . ILE A 1 106 ? -5.238 4.033 17.675 1.00 67.81 106 ILE A N 1
ATOM 855 C CA . ILE A 1 106 ? -5.708 4.192 19.048 1.00 67.81 106 ILE A CA 1
ATOM 856 C C . ILE A 1 106 ? -6.947 5.078 18.990 1.00 67.81 106 ILE A C 1
ATOM 858 O O . ILE A 1 106 ? -6.907 6.146 18.380 1.00 67.81 106 ILE A O 1
ATOM 862 N N . SER A 1 107 ? -8.033 4.621 19.605 1.00 62.00 107 SER A N 1
ATOM 863 C CA . SER A 1 107 ? -9.231 5.427 19.840 1.00 62.00 107 SER A CA 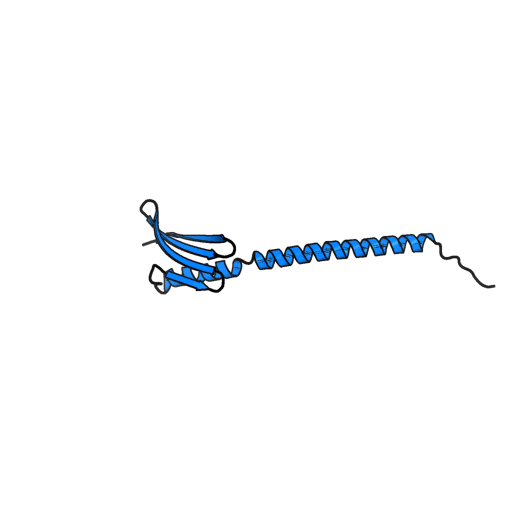1
ATOM 864 C C . SER A 1 107 ? -9.342 5.670 21.337 1.00 62.00 107 SER A C 1
ATOM 866 O O . SER A 1 107 ? -9.180 4.734 22.122 1.00 62.00 107 SER A O 1
ATOM 868 N N . VAL A 1 108 ? -9.581 6.915 21.737 1.00 57.12 108 VAL A N 1
ATOM 869 C CA . VAL A 1 108 ? -9.918 7.228 23.128 1.00 57.12 108 VAL A CA 1
ATOM 870 C C . VAL A 1 108 ? -11.338 6.722 23.362 1.00 57.12 108 VAL A C 1
ATOM 872 O O . VAL A 1 108 ? -12.225 7.031 22.570 1.00 57.12 108 VAL A O 1
ATOM 875 N N . ASP A 1 109 ? -11.522 5.884 24.381 1.00 50.22 109 ASP A N 1
ATOM 876 C CA . ASP A 1 109 ? -12.854 5.493 24.837 1.00 50.22 109 ASP A CA 1
ATOM 877 C C . ASP A 1 109 ? -13.394 6.716 25.598 1.00 50.22 109 ASP A C 1
ATOM 879 O O . ASP A 1 109 ? -12.964 6.993 26.719 1.00 50.22 109 ASP A O 1
ATOM 883 N N . GLU A 1 110 ? -14.211 7.541 24.937 1.00 42.72 110 GLU A N 1
ATOM 884 C CA . GLU A 1 110 ? -15.038 8.538 25.626 1.00 42.72 110 GLU A CA 1
ATOM 885 C C . GLU A 1 110 ? -16.193 7.784 26.293 1.00 42.72 110 GLU A C 1
ATOM 887 O O . GLU A 1 110 ? -17.293 7.689 25.750 1.00 42.72 110 GLU A O 1
ATOM 892 N N . GLU A 1 111 ? -15.894 7.190 27.448 1.00 40.62 111 GLU A N 1
ATOM 893 C CA . GLU A 1 111 ? -16.881 6.704 28.419 1.00 40.62 111 GLU A CA 1
ATOM 894 C C . GLU A 1 111 ? -17.027 7.722 29.558 1.00 40.62 111 GLU A C 1
ATOM 896 O O . GLU A 1 111 ? -15.987 8.112 30.145 1.00 40.62 111 GLU A O 1
#